Protein AF-A0A7W1A9A3-F1 (afdb_monomer_lite)

Foldseek 3Di:
DDDPPDPPPDDDFDWDWDWDWDADPNWTFTKIFGARPPPRDTPDIGTDGTPPD

Structure (mmCIF, N/CA/C/O backbone):
data_AF-A0A7W1A9A3-F1
#
_entry.id   AF-A0A7W1A9A3-F1
#
loop_
_atom_site.group_PDB
_atom_site.id
_atom_site.type_symbol
_atom_site.label_atom_id
_atom_site.label_alt_id
_atom_site.label_comp_id
_atom_site.label_asym_id
_atom_site.label_entity_id
_atom_site.label_seq_id
_atom_site.pdbx_PDB_ins_code
_atom_site.Cartn_x
_atom_site.Cartn_y
_atom_site.Cartn_z
_atom_site.occupancy
_atom_site.B_iso_or_equiv
_atom_site.auth_seq_id
_atom_site.auth_comp_id
_atom_site.auth_asym_id
_atom_site.auth_atom_id
_atom_site.pdbx_PDB_model_num
ATOM 1 N N . MET A 1 1 ? -8.661 26.218 3.040 1.00 40.44 1 MET A N 1
ATOM 2 C CA . MET A 1 1 ? -8.585 24.935 2.309 1.00 40.44 1 MET A CA 1
ATOM 3 C C . MET A 1 1 ? -8.702 23.835 3.345 1.00 40.44 1 MET A C 1
ATOM 5 O O . MET A 1 1 ? -7.954 23.850 4.310 1.00 40.44 1 MET A O 1
ATOM 9 N N . ASN A 1 2 ? -9.754 23.029 3.216 1.00 49.50 2 ASN A N 1
ATOM 10 C CA . ASN A 1 2 ? -10.226 22.048 4.191 1.00 49.50 2 ASN A CA 1
ATOM 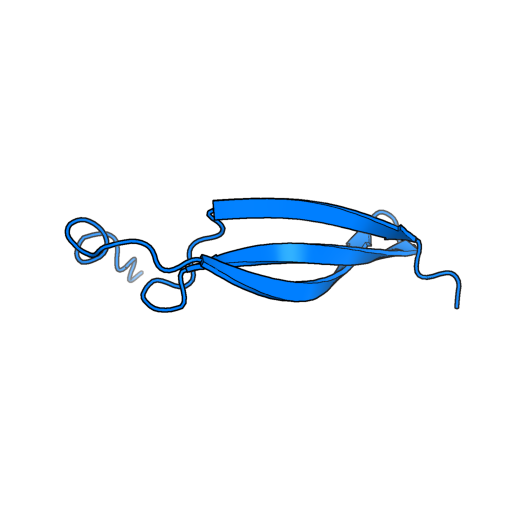11 C C . ASN A 1 2 ? -9.226 20.901 4.380 1.00 49.50 2 ASN A C 1
ATOM 13 O O . ASN A 1 2 ? -8.990 20.162 3.428 1.00 49.50 2 ASN A O 1
ATOM 17 N N . SER A 1 3 ? -8.739 20.690 5.602 1.00 43.56 3 SER A N 1
ATOM 18 C CA . SER A 1 3 ? -8.010 19.471 5.959 1.00 43.56 3 SER A CA 1
ATOM 19 C C . SER A 1 3 ? -8.694 18.815 7.153 1.00 43.56 3 SER A C 1
ATOM 21 O O . SER A 1 3 ? -8.584 19.266 8.289 1.00 43.56 3 SER A O 1
ATOM 23 N N . GLY A 1 4 ? -9.475 17.769 6.866 1.00 48.84 4 GLY A N 1
ATOM 24 C CA . GLY A 1 4 ? -10.160 16.915 7.839 1.00 48.84 4 GLY A CA 1
ATOM 25 C C . GLY A 1 4 ? -9.169 16.099 8.671 1.00 48.84 4 GLY A C 1
ATOM 26 O O . GLY A 1 4 ? -8.959 14.902 8.448 1.00 48.84 4 GLY A O 1
ATOM 27 N N . GLU A 1 5 ? -8.524 16.763 9.620 1.00 54.94 5 GLU A N 1
ATOM 28 C CA . GLU A 1 5 ? -7.490 16.214 10.492 1.00 54.94 5 GLU A CA 1
ATOM 29 C C . GLU A 1 5 ? -7.957 16.227 11.948 1.00 54.94 5 GLU A C 1
ATOM 31 O O . GLU A 1 5 ? -7.345 16.885 12.769 1.00 54.94 5 GLU A O 1
ATOM 36 N N . THR A 1 6 ? -9.064 15.568 12.310 1.00 55.53 6 THR A N 1
ATOM 37 C CA . THR A 1 6 ? -9.358 15.341 13.751 1.00 55.53 6 THR A CA 1
ATOM 38 C C . THR A 1 6 ? -10.410 14.274 14.075 1.00 55.53 6 THR A C 1
ATOM 40 O O . THR A 1 6 ? -10.692 14.062 15.244 1.00 55.53 6 THR A O 1
ATOM 43 N N . VAL A 1 7 ? -10.945 13.523 13.103 1.00 55.34 7 VAL A N 1
ATOM 44 C CA . VAL A 1 7 ? -11.817 12.351 13.381 1.00 55.34 7 VAL A CA 1
ATOM 45 C C . VAL A 1 7 ? -11.078 11.029 13.117 1.00 55.34 7 VAL A C 1
ATOM 47 O O . VAL A 1 7 ? -11.674 10.011 12.807 1.00 55.34 7 VAL A O 1
ATOM 50 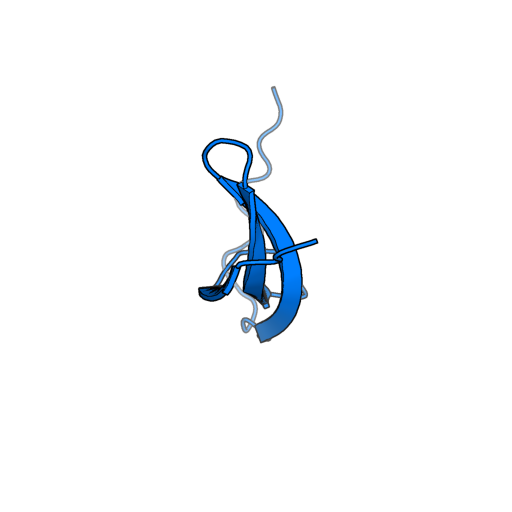N N . ARG A 1 8 ? -9.740 11.018 13.177 1.00 58.47 8 ARG A N 1
ATOM 51 C CA . ARG A 1 8 ? -8.932 9.807 12.900 1.00 58.47 8 ARG A CA 1
ATOM 52 C C . ARG A 1 8 ? -8.359 9.143 14.155 1.00 58.47 8 ARG A C 1
ATOM 54 O O . ARG A 1 8 ? -7.517 8.265 14.023 1.00 58.47 8 ARG A O 1
ATOM 61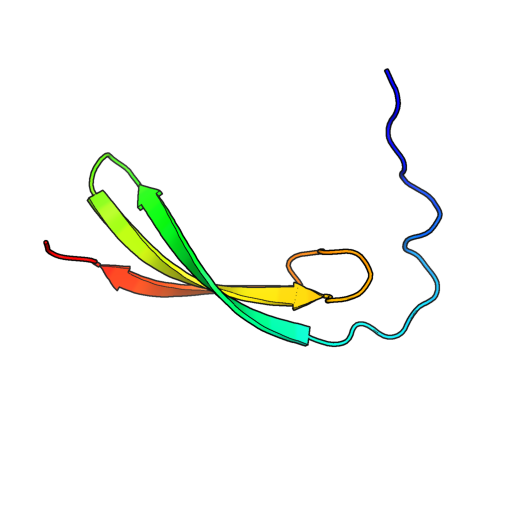 N N . GLN A 1 9 ? -8.750 9.586 15.351 1.00 61.25 9 GLN A N 1
ATOM 62 C CA . GLN A 1 9 ? -8.013 9.302 16.592 1.00 61.25 9 GLN A CA 1
ATOM 63 C C . GLN A 1 9 ? -8.677 8.302 17.555 1.00 61.25 9 GLN A C 1
ATOM 65 O O . GLN A 1 9 ? -8.136 8.087 18.633 1.00 61.25 9 GLN A O 1
ATOM 70 N N . LEU A 1 10 ? -9.798 7.654 17.207 1.00 70.56 10 LEU A N 1
ATOM 71 C CA . LEU A 1 10 ? -10.444 6.706 18.133 1.00 70.56 10 LEU A CA 1
ATOM 72 C C . LEU A 1 10 ? -11.198 5.560 17.438 1.00 70.56 10 LEU A C 1
ATOM 74 O O . LEU A 1 10 ? -12.346 5.274 17.755 1.00 70.56 10 LEU A O 1
ATOM 78 N N . HIS A 1 11 ? -10.564 4.907 16.468 1.00 77.69 11 HIS A N 1
ATOM 79 C CA . HIS A 1 11 ? -11.069 3.641 15.933 1.00 77.69 11 HIS A CA 1
ATOM 80 C C . HIS A 1 11 ? -9.949 2.606 15.911 1.00 77.69 11 HIS A C 1
ATOM 82 O O . HIS A 1 11 ? -8.768 2.946 15.809 1.00 77.69 11 HIS A O 1
ATOM 88 N N . GLU A 1 12 ? -10.325 1.335 16.007 1.00 83.19 12 GLU A N 1
ATOM 89 C CA . GLU A 1 12 ? -9.384 0.241 15.833 1.00 83.19 12 GLU A CA 1
ATOM 90 C C . GLU A 1 12 ? -9.017 0.131 14.352 1.00 83.19 12 GLU A C 1
ATOM 92 O O . GLU A 1 12 ? -9.875 -0.029 13.478 1.00 83.19 12 GLU A O 1
ATOM 97 N N . HIS A 1 13 ? -7.727 0.258 14.052 1.00 85.31 13 HIS A N 1
ATOM 98 C CA . HIS A 1 13 ? -7.249 0.164 12.684 1.00 85.31 13 HIS A CA 1
ATOM 99 C C . HIS A 1 13 ? -7.388 -1.264 12.165 1.00 85.31 13 HIS A C 1
ATOM 101 O O . HIS A 1 13 ? -6.557 -2.131 12.429 1.00 85.31 13 HIS A O 1
ATOM 107 N N . ARG A 1 14 ? -8.414 -1.489 11.345 1.00 87.81 14 ARG A N 1
ATOM 108 C CA . ARG A 1 14 ? -8.543 -2.725 10.580 1.00 87.81 14 ARG A CA 1
ATOM 109 C C . ARG A 1 14 ? -7.739 -2.628 9.287 1.00 87.81 14 ARG A C 1
ATOM 111 O O . ARG A 1 14 ? -8.158 -1.953 8.344 1.00 87.81 14 ARG A O 1
ATOM 118 N N . ALA A 1 15 ? -6.586 -3.291 9.274 1.00 88.56 15 ALA A N 1
ATOM 119 C CA . ALA A 1 15 ? -5.726 -3.402 8.104 1.00 88.56 15 ALA A CA 1
ATOM 120 C C . ALA A 1 15 ? -6.381 -4.286 7.033 1.00 88.56 15 ALA A C 1
ATOM 122 O O . ALA A 1 15 ? -6.810 -5.406 7.317 1.00 88.56 15 ALA A O 1
ATOM 123 N N . VAL A 1 16 ? -6.440 -3.783 5.805 1.00 90.38 16 VAL A N 1
ATOM 124 C CA . VAL A 1 16 ? -6.782 -4.557 4.611 1.00 90.38 16 VAL A CA 1
ATOM 125 C C . VAL A 1 16 ? -5.646 -4.444 3.606 1.00 90.38 16 VAL A C 1
ATOM 127 O O . VAL A 1 16 ? -5.046 -3.381 3.449 1.00 90.38 16 VAL A O 1
ATOM 130 N N . ILE A 1 17 ? -5.341 -5.558 2.948 1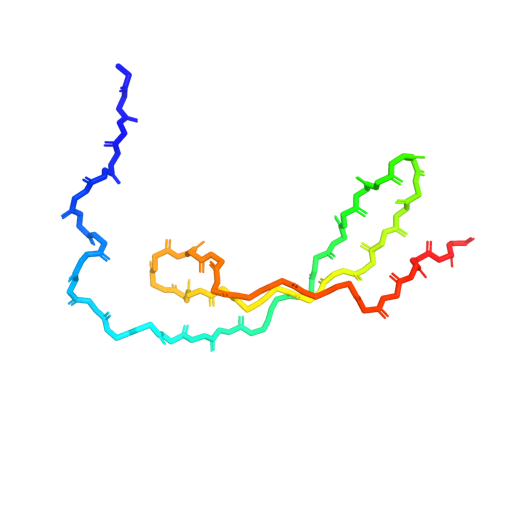.00 90.56 17 ILE A N 1
ATOM 131 C CA . ILE A 1 17 ? -4.291 -5.624 1.939 1.00 90.56 17 ILE A CA 1
ATOM 132 C C . ILE A 1 17 ? -4.840 -5.103 0.613 1.00 90.56 17 ILE A C 1
ATOM 134 O O . ILE A 1 17 ? -5.816 -5.634 0.082 1.00 90.56 17 ILE A O 1
ATOM 138 N N . ALA A 1 18 ? -4.208 -4.061 0.085 1.00 87.81 18 ALA A N 1
ATOM 139 C CA . ALA A 1 18 ? -4.508 -3.484 -1.212 1.00 87.81 18 ALA A CA 1
ATOM 140 C C . ALA A 1 18 ? -3.285 -3.610 -2.125 1.00 87.81 18 ALA A C 1
ATOM 142 O O . ALA A 1 18 ? -2.213 -3.089 -1.819 1.00 87.81 18 ALA A O 1
ATOM 143 N N . HIS A 1 19 ? -3.453 -4.263 -3.273 1.00 87.12 19 HIS A N 1
ATOM 144 C CA . HIS A 1 19 ? -2.438 -4.272 -4.322 1.00 87.12 19 HIS A CA 1
ATOM 145 C C . HIS A 1 19 ? -2.649 -3.061 -5.219 1.00 87.12 19 HIS A C 1
ATOM 147 O O . HIS A 1 19 ? -3.705 -2.907 -5.836 1.00 87.12 19 HIS A O 1
ATOM 153 N N . THR A 1 20 ? -1.649 -2.192 -5.290 1.00 84.31 20 THR A N 1
ATOM 154 C CA . THR A 1 20 ? -1.685 -1.017 -6.154 1.00 84.31 20 THR A CA 1
ATOM 155 C C . THR A 1 20 ? -0.448 -0.958 -7.032 1.00 84.31 20 THR A C 1
ATOM 157 O O . THR A 1 20 ? 0.627 -1.448 -6.684 1.00 84.31 20 THR A O 1
ATOM 160 N N . LEU A 1 21 ? -0.614 -0.380 -8.215 1.00 87.12 21 LEU A N 1
ATOM 161 C CA . LEU A 1 21 ? 0.474 -0.162 -9.151 1.00 87.12 21 LEU A CA 1
ATOM 162 C C . LEU A 1 21 ? 1.027 1.239 -8.920 1.00 87.12 21 LEU A C 1
ATOM 164 O O . LEU A 1 21 ? 0.358 2.246 -9.159 1.00 87.12 21 LEU A O 1
ATOM 168 N N . ARG A 1 22 ? 2.271 1.306 -8.458 1.00 84.19 22 ARG A N 1
ATOM 169 C CA . ARG A 1 22 ? 3.024 2.553 -8.329 1.00 84.19 22 ARG A CA 1
ATOM 170 C C . ARG A 1 22 ? 3.998 2.664 -9.483 1.00 84.19 22 ARG A C 1
ATOM 172 O O . ARG A 1 22 ? 4.644 1.693 -9.850 1.00 84.19 22 ARG A O 1
ATOM 179 N N . GLN A 1 23 ? 4.142 3.858 -10.038 1.00 85.00 23 GLN A N 1
ATOM 180 C CA . GLN A 1 23 ? 5.225 4.134 -10.973 1.00 85.00 23 GLN A CA 1
ATOM 181 C C . GLN A 1 23 ? 6.370 4.796 -10.222 1.00 85.00 23 GLN A C 1
ATOM 183 O O . GLN A 1 23 ? 6.178 5.828 -9.580 1.00 85.00 23 GLN A O 1
ATOM 188 N N . HIS A 1 24 ? 7.559 4.207 -10.321 1.00 80.44 24 HIS A N 1
ATOM 189 C CA . HIS A 1 24 ? 8.784 4.781 -9.784 1.00 80.44 24 HIS A CA 1
ATOM 190 C C . HIS A 1 24 ? 9.821 4.859 -10.905 1.00 80.44 24 HIS A C 1
ATOM 192 O O . HIS A 1 24 ? 10.140 3.849 -11.529 1.00 80.44 24 HIS A O 1
ATOM 198 N N . ALA A 1 25 ? 10.306 6.069 -11.199 1.00 79.44 25 ALA A N 1
ATOM 199 C CA . ALA A 1 25 ? 11.236 6.335 -12.304 1.00 79.44 25 ALA A CA 1
ATOM 200 C C . ALA A 1 25 ? 10.775 5.777 -13.675 1.00 79.44 25 ALA A C 1
ATOM 202 O O . ALA A 1 25 ? 11.583 5.288 -14.459 1.00 79.44 25 ALA A O 1
ATOM 203 N N . GLY A 1 26 ? 9.465 5.818 -13.957 1.00 83.31 26 GLY A N 1
ATOM 204 C CA . GLY A 1 26 ? 8.882 5.313 -15.211 1.00 83.31 26 GLY A CA 1
ATOM 205 C C . GLY A 1 26 ? 8.729 3.789 -15.286 1.00 83.31 26 GLY A C 1
ATOM 206 O O . GLY A 1 26 ? 8.263 3.270 -16.295 1.00 83.31 26 GLY A O 1
ATOM 207 N N . ILE A 1 27 ? 9.084 3.066 -14.223 1.00 81.31 27 ILE A N 1
ATOM 208 C CA . ILE A 1 27 ? 8.897 1.622 -14.118 1.00 81.31 27 ILE A CA 1
ATOM 209 C C . ILE A 1 27 ? 7.688 1.341 -13.216 1.00 81.31 27 ILE A C 1
ATOM 211 O O . ILE A 1 27 ? 7.645 1.854 -12.092 1.00 81.31 27 ILE A O 1
ATOM 215 N N . PRO A 1 28 ? 6.705 0.541 -13.664 1.00 84.44 28 PRO A N 1
ATOM 216 C CA . PRO A 1 28 ? 5.608 0.135 -12.806 1.00 84.44 28 PRO A CA 1
ATOM 217 C C . PRO A 1 28 ? 6.077 -0.934 -11.808 1.00 84.44 28 PRO A C 1
ATOM 219 O O . PRO A 1 28 ? 6.767 -1.898 -12.145 1.00 84.44 28 PRO A O 1
ATOM 222 N N . TYR A 1 29 ? 5.692 -0.749 -10.555 1.00 84.06 29 TYR A N 1
ATOM 223 C CA . TYR A 1 29 ? 5.898 -1.662 -9.444 1.00 84.06 29 TYR A CA 1
ATOM 224 C C . TYR A 1 29 ? 4.544 -2.015 -8.856 1.00 84.06 29 TYR A C 1
ATOM 226 O O . TYR A 1 29 ? 3.710 -1.146 -8.600 1.00 84.06 29 TYR A O 1
ATOM 234 N N . GLU A 1 30 ? 4.345 -3.300 -8.623 1.00 87.50 30 GLU A N 1
ATOM 235 C CA . GLU A 1 30 ? 3.265 -3.766 -7.780 1.00 87.50 30 GLU A CA 1
ATOM 236 C C . GLU A 1 30 ? 3.701 -3.589 -6.330 1.00 87.50 30 GLU A C 1
ATOM 238 O O . GLU A 1 30 ? 4.725 -4.130 -5.889 1.00 87.50 30 GLU A O 1
ATOM 243 N N . VAL A 1 31 ? 2.933 -2.789 -5.604 1.00 88.88 31 VAL A N 1
ATOM 244 C CA . VAL A 1 31 ? 3.114 -2.587 -4.176 1.00 88.88 31 VAL A CA 1
ATOM 245 C C . VAL A 1 31 ? 1.883 -3.105 -3.454 1.00 88.88 31 VAL A C 1
ATOM 247 O O . VAL A 1 31 ? 0.746 -2.936 -3.898 1.00 88.88 31 VAL A O 1
ATOM 250 N N . GLU A 1 32 ? 2.131 -3.758 -2.338 1.00 91.50 32 GLU A N 1
ATOM 251 C CA . GLU A 1 32 ? 1.123 -4.179 -1.392 1.00 91.50 32 GLU A CA 1
ATOM 252 C C . GLU A 1 32 ? 1.091 -3.142 -0.279 1.00 91.50 32 GLU A C 1
ATOM 254 O O . GLU A 1 32 ? 2.099 -2.881 0.377 1.00 91.50 32 GLU A O 1
ATOM 259 N N . GLN A 1 33 ? -0.054 -2.498 -0.107 1.00 92.00 33 GLN A N 1
ATOM 260 C CA . GLN A 1 33 ? -0.280 -1.538 0.959 1.00 92.00 33 GLN A CA 1
ATOM 261 C C . GLN A 1 33 ? -1.288 -2.122 1.935 1.00 92.00 33 GLN A C 1
ATOM 263 O O . GLN A 1 33 ? -2.407 -2.469 1.557 1.00 92.00 33 GLN A O 1
ATOM 268 N N . SER A 1 34 ? -0.907 -2.186 3.204 1.00 91.31 34 SER A N 1
ATOM 269 C CA . SER A 1 34 ? -1.851 -2.388 4.293 1.00 91.31 34 SER A CA 1
ATOM 270 C C . SER A 1 34 ? -2.509 -1.051 4.588 1.00 91.31 34 SER A C 1
ATOM 272 O O . SER A 1 34 ? -1.884 -0.153 5.155 1.00 91.31 34 SER A O 1
ATOM 274 N N . VAL A 1 35 ? -3.769 -0.901 4.199 1.00 90.06 35 VAL A N 1
ATOM 275 C CA . VAL A 1 35 ? -4.539 0.325 4.424 1.00 90.06 35 VAL A CA 1
ATOM 276 C C . VAL A 1 35 ? -5.610 0.087 5.473 1.00 90.06 35 VAL A C 1
ATOM 278 O O . VAL A 1 35 ? -6.196 -0.988 5.556 1.00 90.06 35 VAL A O 1
ATOM 281 N N . CYS A 1 36 ? -5.884 1.087 6.300 1.00 89.56 36 CYS A N 1
ATOM 282 C CA . CYS A 1 36 ? -7.037 1.031 7.180 1.00 89.56 36 CYS A CA 1
ATOM 283 C C . CYS A 1 36 ? -8.309 1.202 6.347 1.00 89.56 36 CYS A C 1
ATOM 285 O O . CYS A 1 36 ? -8.451 2.200 5.649 1.00 89.56 36 CYS A O 1
ATOM 287 N N . THR A 1 37 ? -9.256 0.276 6.445 1.00 85.31 37 THR A N 1
ATOM 288 C CA . THR A 1 37 ? -10.527 0.394 5.706 1.00 85.31 37 THR A CA 1
ATOM 289 C C . THR A 1 37 ? -11.416 1.552 6.173 1.00 85.31 37 THR A C 1
ATOM 291 O O . THR A 1 37 ? -12.344 1.916 5.462 1.00 85.31 37 THR A O 1
ATOM 294 N N . ASP A 1 38 ? -11.176 2.093 7.367 1.00 85.19 38 ASP A N 1
ATOM 295 C CA . ASP A 1 38 ? -12.037 3.108 7.981 1.00 85.19 38 ASP A CA 1
ATOM 296 C C . ASP A 1 38 ? -11.538 4.525 7.662 1.00 85.19 38 ASP A C 1
ATOM 298 O O . ASP A 1 38 ? -12.251 5.351 7.099 1.00 85.19 38 ASP A O 1
ATOM 302 N N . CYS A 1 39 ? -10.253 4.784 7.923 1.00 86.06 39 CYS A N 1
ATOM 303 C CA . CYS A 1 39 ? -9.636 6.088 7.674 1.00 86.06 39 CYS A CA 1
ATOM 304 C C . CYS A 1 39 ? -8.741 6.149 6.429 1.00 86.06 39 CYS A C 1
ATOM 306 O O . CYS A 1 39 ? -8.108 7.181 6.194 1.00 86.06 39 CYS A O 1
ATOM 308 N N . HIS A 1 40 ? -8.639 5.058 5.662 1.00 81.88 40 HIS A N 1
ATOM 309 C CA . HIS A 1 40 ? -7.774 4.924 4.478 1.00 81.88 40 HIS A CA 1
ATOM 310 C C . HIS A 1 40 ? -6.302 5.277 4.723 1.00 81.88 40 HIS A C 1
ATOM 312 O O . HIS A 1 40 ? -5.558 5.619 3.804 1.00 81.88 40 HIS A O 1
ATOM 318 N N 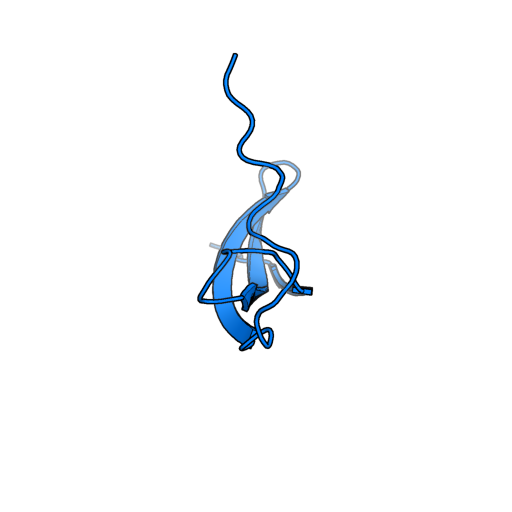. ARG A 1 41 ? -5.856 5.191 5.979 1.00 84.31 41 ARG A N 1
ATOM 319 C CA . ARG A 1 41 ? -4.468 5.440 6.352 1.00 84.31 41 ARG A CA 1
ATOM 320 C C . ARG A 1 41 ? -3.613 4.240 5.971 1.00 84.31 41 ARG A C 1
ATOM 322 O O . ARG A 1 41 ? -3.948 3.118 6.337 1.00 84.31 41 ARG A O 1
ATOM 329 N N . VAL A 1 42 ? -2.497 4.484 5.291 1.00 86.50 42 VAL A N 1
ATOM 330 C CA . VAL A 1 42 ? -1.477 3.456 5.060 1.00 86.50 42 VAL A CA 1
ATOM 331 C C . VAL A 1 42 ? -0.817 3.130 6.398 1.00 86.50 42 VAL A C 1
ATOM 333 O O . VAL A 1 42 ? -0.283 4.019 7.065 1.00 86.50 42 VAL A O 1
ATOM 336 N N . LEU A 1 43 ? -0.928 1.872 6.807 1.00 87.31 43 LEU A N 1
ATOM 337 C CA . LEU A 1 43 ? -0.321 1.318 8.015 1.00 87.31 43 LEU A CA 1
ATOM 338 C C . LEU A 1 43 ? 1.033 0.686 7.690 1.00 87.31 43 LEU A C 1
ATOM 340 O O . LEU A 1 43 ? 1.968 0.833 8.467 1.00 87.31 43 LEU A O 1
ATOM 344 N N . ASP A 1 44 ? 1.125 0.031 6.532 1.00 86.06 44 ASP A N 1
ATOM 345 C CA . ASP A 1 44 ? 2.345 -0.582 6.011 1.00 86.06 44 ASP A CA 1
ATOM 346 C C . ASP A 1 44 ? 2.339 -0.523 4.476 1.00 86.06 44 ASP A C 1
ATOM 348 O O . ASP A 1 44 ? 1.277 -0.591 3.852 1.00 86.06 44 ASP A O 1
ATOM 352 N N . GLU A 1 45 ? 3.508 -0.377 3.860 1.00 88.00 45 GLU A N 1
ATOM 353 C CA . GLU A 1 45 ? 3.683 -0.435 2.407 1.00 88.00 45 GLU A CA 1
ATOM 354 C C . GLU A 1 45 ? 4.909 -1.285 2.090 1.00 88.00 45 GLU A C 1
ATOM 356 O O . GLU A 1 45 ? 6.019 -1.004 2.552 1.00 88.00 45 GLU A O 1
ATOM 361 N N . ARG A 1 46 ? 4.723 -2.287 1.230 1.00 85.56 46 ARG A N 1
ATOM 362 C CA . ARG A 1 46 ? 5.798 -3.149 0.762 1.00 85.56 46 ARG A CA 1
ATOM 363 C C . ARG A 1 46 ? 5.769 -3.284 -0.750 1.00 85.56 46 ARG A C 1
ATOM 365 O O . ARG A 1 46 ? 4.759 -3.615 -1.360 1.00 85.56 46 ARG A O 1
ATOM 372 N N . THR A 1 47 ? 6.924 -3.084 -1.376 1.00 83.12 47 THR A N 1
ATOM 373 C CA . THR A 1 47 ? 7.084 -3.402 -2.798 1.00 83.12 47 THR A CA 1
ATOM 374 C C . THR A 1 47 ? 7.113 -4.918 -2.967 1.00 83.12 47 THR A C 1
ATOM 376 O O . THR A 1 47 ? 7.977 -5.583 -2.396 1.00 83.12 47 THR A O 1
ATOM 379 N N . VAL A 1 48 ? 6.169 -5.460 -3.738 1.00 80.38 48 VAL A N 1
ATOM 380 C CA . VAL A 1 48 ? 6.045 -6.908 -3.966 1.00 80.38 48 VAL A CA 1
ATOM 381 C C . VAL A 1 48 ? 6.905 -7.322 -5.145 1.00 80.38 48 VAL A C 1
ATOM 383 O O . VAL A 1 48 ? 7.713 -8.243 -5.042 1.00 80.38 48 VAL A O 1
ATOM 386 N N . ARG A 1 49 ? 6.752 -6.630 -6.276 1.00 76.56 49 ARG A N 1
ATOM 387 C CA . ARG A 1 49 ? 7.495 -6.941 -7.497 1.00 76.56 49 ARG A CA 1
ATOM 388 C C . ARG A 1 49 ? 7.545 -5.758 -8.445 1.00 76.56 49 ARG A C 1
ATOM 390 O O . ARG A 1 49 ? 6.651 -4.918 -8.485 1.00 76.56 49 ARG A O 1
ATOM 397 N N . ARG A 1 50 ? 8.583 -5.731 -9.276 1.00 70.62 50 ARG A N 1
ATOM 398 C CA . ARG A 1 50 ? 8.576 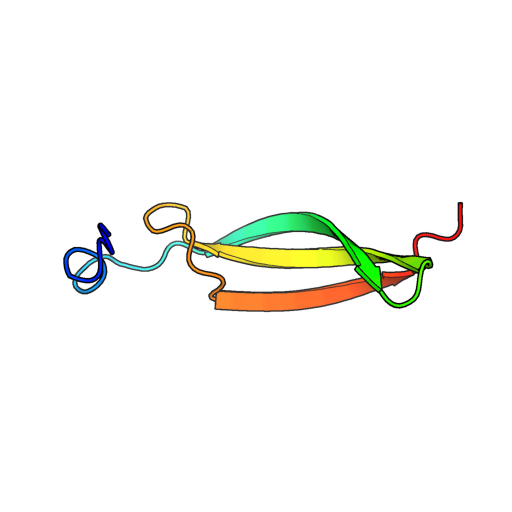-4.918 -10.490 1.00 70.62 50 ARG A CA 1
ATOM 399 C C . ARG A 1 50 ? 7.536 -5.513 -11.437 1.00 70.62 50 ARG A C 1
ATOM 401 O O . ARG A 1 50 ? 7.639 -6.690 -11.780 1.00 70.62 50 ARG A O 1
ATOM 408 N N . ALA A 1 51 ? 6.563 -4.718 -11.864 1.00 64.62 51 ALA A N 1
ATOM 409 C CA . ALA A 1 51 ? 5.705 -5.101 -12.971 1.00 64.62 51 ALA A CA 1
ATOM 410 C C . ALA A 1 51 ? 6.538 -4.926 -14.249 1.00 64.62 51 ALA A C 1
ATOM 412 O O . ALA A 1 51 ? 6.641 -3.840 -14.811 1.00 64.62 51 ALA A O 1
ATOM 413 N N . ALA A 1 52 ? 7.253 -5.974 -14.652 1.00 56.97 52 ALA A N 1
ATOM 414 C CA . ALA A 1 52 ? 7.794 -6.039 -16.000 1.00 56.97 52 ALA A CA 1
ATOM 415 C C . ALA A 1 52 ? 6.615 -6.384 -16.915 1.00 56.97 52 ALA A C 1
ATOM 417 O O . ALA A 1 52 ? 6.126 -7.512 -16.877 1.00 56.97 52 ALA A O 1
ATOM 418 N N . ALA A 1 53 ? 6.097 -5.370 -17.608 1.00 57.53 53 ALA A N 1
ATOM 419 C CA . ALA A 1 53 ? 5.178 -5.552 -18.725 1.00 57.53 53 ALA A CA 1
ATOM 420 C C . ALA A 1 53 ? 5.928 -6.138 -19.927 1.00 57.53 53 ALA A C 1
ATOM 422 O O . ALA A 1 53 ? 7.120 -5.782 -20.092 1.00 57.53 53 ALA A O 1
#

Sequence (53 aa):
MNSGETVRQLHEHRAVIAHTLRQHAGIPYEVEQSVCTDCHRVLDERTVRRAAA

pLDDT: mean 77.87, std 14.02, range [40.44, 92.0]

Radius of gyration: 14.08 Å; chains: 1; bounding box: 23×32×37 Å

Secondary structure (DSSP, 8-state):
-----SS-SSS---EEEEEEEEEETTEEEEEEEEEETTT--EEEEEEEEE---